Protein AF-A0A953EC67-F1 (afdb_monomer_lite)

Radius of gyration: 24.04 Å; chains: 1; bounding box: 37×54×76 Å

Sequence (141 aa):
AGLRLEGQARFAAWVALLGCVWLQSDLAYIGGSLLLILLAREGGRLPRMLVAPVPRFLGRISYSLYLVHMSVLAFAAHTTHGWLPPWVALSLGALASLPVAALFHALVEVPSHRLSRRIGRRGTRLAVFGAQLSSSMSQYR

pLDDT: mean 80.11, std 11.3, range [46.22, 93.69]

Foldseek 3Di:
DPPVVVVVVVVVLVVLLVVLVPPPDPVSVVVNVVSLVVVCPPPDPSVVVCPDPVVVLCVLLVVLLVVCLVVLLVVLCVVCPPPDDSVVSNVVSNVVSVVNSVVCSVPPVVVVVVVVVVVVVVVVVVVVVVVVVVVVVVVVD

Secondary structure (DSSP, 8-state):
-THHHHHHHHHHHHHHHHHHHH--SHHHHHHHHHHHHHHHHS-SHHHHHHTSHHHHHHHHHHHHHHHHHHHHHHHHHHHTTTTS-HHHHHHHHHHHHHHHHHHHIIIIIHHHHHHHHHHHHHHHHHHHHHHHHHHHHHTT-

Structure (mmCIF, N/CA/C/O backbone):
data_AF-A0A953EC67-F1
#
_entry.id   AF-A0A953EC67-F1
#
loop_
_atom_site.group_PDB
_atom_site.id
_atom_site.type_symbol
_atom_site.label_atom_id
_atom_site.label_alt_id
_atom_site.label_comp_id
_atom_site.label_asym_id
_atom_site.label_entity_id
_atom_site.label_seq_id
_atom_site.pdbx_PDB_ins_code
_atom_site.Cartn_x
_atom_site.Cartn_y
_atom_site.Cartn_z
_atom_site.occupancy
_atom_site.B_iso_or_equiv
_atom_site.auth_seq_id
_atom_site.auth_comp_id
_atom_site.auth_asym_id
_atom_site.auth_atom_id
_atom_site.pdbx_PDB_model_num
ATOM 1 N N . ALA A 1 1 ? -18.363 39.006 -3.067 1.00 50.12 1 ALA A N 1
ATOM 2 C CA . ALA A 1 1 ? -16.910 38.889 -2.807 1.00 50.12 1 ALA A CA 1
ATOM 3 C C . ALA A 1 1 ? -16.478 37.559 -2.151 1.00 50.12 1 ALA A C 1
ATOM 5 O O . ALA A 1 1 ? -15.289 37.281 -2.161 1.00 50.12 1 ALA A O 1
ATOM 6 N N . GLY A 1 2 ? -17.388 36.704 -1.647 1.00 46.22 2 GLY A N 1
ATOM 7 C CA . GLY A 1 2 ? -17.026 35.466 -0.921 1.00 46.22 2 GLY A CA 1
ATOM 8 C C . GLY A 1 2 ? -16.613 34.238 -1.755 1.00 46.22 2 GLY A C 1
ATOM 9 O O . GLY A 1 2 ? -15.961 33.352 -1.227 1.00 46.22 2 GLY A O 1
ATOM 10 N N . LEU A 1 3 ? -16.913 34.182 -3.061 1.00 52.66 3 LEU A N 1
ATOM 11 C CA . LEU A 1 3 ? -16.657 32.983 -3.888 1.00 52.66 3 LEU A CA 1
ATOM 12 C C . LEU A 1 3 ? -15.225 32.872 -4.453 1.00 52.66 3 LEU A C 1
ATOM 14 O O . LEU A 1 3 ? -14.835 31.813 -4.934 1.00 52.66 3 LEU A O 1
ATOM 18 N N . ARG A 1 4 ? -14.421 33.947 -4.413 1.00 49.50 4 ARG A N 1
ATOM 19 C CA . ARG A 1 4 ? -13.022 33.917 -4.898 1.00 49.50 4 ARG A CA 1
ATOM 20 C C . ARG A 1 4 ? -12.028 33.416 -3.845 1.00 49.50 4 ARG A C 1
ATOM 22 O O . ARG A 1 4 ? -10.960 32.938 -4.217 1.00 49.50 4 ARG A O 1
ATOM 29 N N . LEU A 1 5 ? -12.387 33.488 -2.561 1.00 52.59 5 LEU A N 1
ATOM 30 C CA . LEU A 1 5 ? -11.513 33.109 -1.446 1.00 52.59 5 LEU A CA 1
ATOM 31 C C . LEU A 1 5 ? -11.388 31.581 -1.306 1.00 52.59 5 LEU A C 1
ATOM 33 O O . LEU A 1 5 ? -10.288 31.076 -1.093 1.00 52.59 5 LEU A O 1
ATOM 37 N N . GLU A 1 6 ? -12.467 30.827 -1.547 1.00 59.50 6 GLU A N 1
ATOM 38 C CA . GLU A 1 6 ? -12.434 29.355 -1.498 1.00 59.50 6 GLU A CA 1
ATOM 39 C C . GLU A 1 6 ? -11.563 28.738 -2.604 1.00 59.50 6 GLU A C 1
ATOM 41 O O . GLU A 1 6 ? -10.889 27.731 -2.390 1.00 59.50 6 GLU A O 1
ATOM 46 N N . GLY A 1 7 ? -11.552 29.339 -3.799 1.00 60.84 7 GLY A N 1
ATOM 47 C CA . GLY A 1 7 ? -10.749 28.856 -4.925 1.00 60.84 7 GLY A CA 1
ATOM 48 C C . GLY A 1 7 ? -9.248 29.020 -4.688 1.00 60.84 7 GLY A C 1
ATOM 49 O O . GLY A 1 7 ? -8.476 28.098 -4.952 1.00 60.84 7 GLY A O 1
ATOM 50 N N . GLN A 1 8 ? -8.844 30.166 -4.134 1.00 62.41 8 GLN A N 1
ATOM 51 C CA . GLN A 1 8 ? -7.440 30.454 -3.843 1.00 62.41 8 GLN A CA 1
ATOM 52 C C . GLN A 1 8 ? -6.912 29.649 -2.656 1.00 62.41 8 GLN A C 1
ATOM 54 O O . GLN A 1 8 ? -5.807 29.121 -2.744 1.00 62.41 8 GLN A O 1
ATOM 59 N N . ALA A 1 9 ? -7.709 29.459 -1.600 1.00 62.72 9 ALA A N 1
ATOM 60 C CA . ALA A 1 9 ? -7.332 28.606 -0.471 1.00 62.72 9 ALA A CA 1
ATOM 61 C C . ALA A 1 9 ? -7.118 27.147 -0.904 1.00 62.72 9 ALA A C 1
ATOM 63 O O . ALA A 1 9 ? -6.150 26.499 -0.510 1.00 62.72 9 ALA A O 1
ATOM 64 N N . ARG A 1 10 ? -7.979 26.637 -1.791 1.00 64.00 10 ARG A N 1
ATOM 65 C CA . ARG A 1 10 ? -7.849 25.281 -2.337 1.00 64.00 10 ARG A CA 1
ATOM 66 C C . ARG A 1 10 ? -6.632 25.145 -3.240 1.00 64.00 10 ARG A C 1
ATOM 68 O O . ARG A 1 10 ? -5.936 24.141 -3.154 1.00 64.00 10 ARG A O 1
ATOM 75 N N . PHE A 1 11 ? -6.357 26.137 -4.082 1.00 68.38 11 PHE A N 1
ATOM 76 C CA . PHE A 1 11 ? -5.166 26.141 -4.931 1.00 68.38 11 PHE A CA 1
ATOM 77 C C . PHE A 1 11 ? -3.878 26.221 -4.102 1.00 68.38 11 PHE A C 1
ATOM 79 O O . PHE A 1 11 ? -2.962 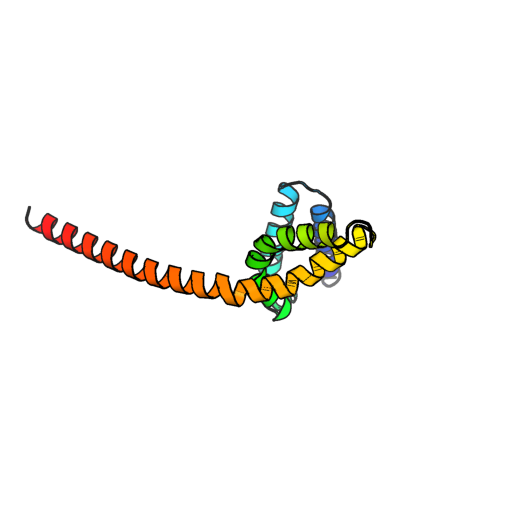25.438 -4.330 1.00 68.38 11 PHE A O 1
ATOM 86 N N . ALA A 1 12 ? -3.844 27.074 -3.076 1.00 70.69 12 ALA A N 1
ATOM 87 C CA . ALA A 1 12 ? -2.732 27.164 -2.134 1.00 70.69 12 ALA A CA 1
ATOM 88 C C . ALA A 1 12 ? -2.510 25.847 -1.376 1.00 70.69 12 ALA A C 1
ATOM 90 O O . ALA A 1 12 ? -1.369 25.429 -1.218 1.00 70.69 12 ALA A O 1
ATOM 91 N N . ALA A 1 13 ? -3.577 25.141 -0.988 1.00 71.81 13 ALA A N 1
ATOM 92 C CA . ALA A 1 13 ? -3.471 23.819 -0.374 1.00 71.81 13 ALA A CA 1
ATOM 93 C C . ALA A 1 13 ? -2.901 22.765 -1.339 1.00 71.81 13 ALA A C 1
ATOM 95 O O . ALA A 1 13 ? -2.079 21.952 -0.926 1.00 71.81 13 ALA A O 1
ATOM 96 N N . TRP A 1 14 ? -3.281 22.795 -2.622 1.00 73.31 14 TRP A N 1
ATOM 97 C CA . TRP A 1 14 ? -2.711 21.908 -3.646 1.00 73.31 14 TRP A CA 1
ATOM 98 C C . TRP A 1 14 ? -1.236 22.206 -3.925 1.00 73.31 14 TRP A C 1
ATOM 100 O O . TRP A 1 14 ? -0.443 21.275 -4.048 1.00 73.31 14 TRP A O 1
ATOM 110 N N . VAL A 1 15 ? -0.856 23.484 -3.980 1.00 71.69 15 VAL A N 1
ATOM 111 C CA . VAL A 1 15 ? 0.536 23.922 -4.171 1.00 71.69 15 VAL A CA 1
ATOM 112 C C . VAL A 1 15 ? 1.387 23.594 -2.943 1.00 71.69 15 VAL A C 1
ATOM 114 O O . VAL A 1 15 ? 2.503 23.107 -3.095 1.00 71.69 15 VAL A O 1
ATOM 117 N N . ALA A 1 16 ? 0.852 23.774 -1.734 1.00 67.75 16 ALA A N 1
ATOM 118 C CA . ALA A 1 16 ? 1.517 23.390 -0.493 1.00 67.75 16 ALA A CA 1
ATOM 119 C C . ALA A 1 16 ? 1.677 21.867 -0.377 1.00 67.75 16 ALA A C 1
ATOM 121 O O . ALA A 1 16 ? 2.737 21.402 0.031 1.00 67.75 16 ALA A O 1
ATOM 122 N N . LEU A 1 17 ? 0.669 21.086 -0.790 1.00 65.88 17 LEU A N 1
ATOM 123 C CA . LEU A 1 17 ? 0.757 19.625 -0.883 1.00 65.88 17 LEU A CA 1
ATOM 124 C C . LEU A 1 17 ? 1.842 19.195 -1.872 1.00 65.88 17 LEU A C 1
ATOM 126 O O . LEU A 1 17 ? 2.692 18.386 -1.517 1.00 65.88 17 LEU A O 1
ATOM 130 N N . LEU A 1 18 ? 1.852 19.759 -3.082 1.00 67.50 18 LEU A N 1
ATOM 131 C CA . LEU A 1 18 ? 2.870 19.456 -4.092 1.00 67.50 18 LEU A CA 1
ATOM 132 C C . LEU A 1 18 ? 4.275 19.862 -3.626 1.00 67.50 18 LEU A C 1
ATOM 134 O O . LEU A 1 18 ? 5.210 19.088 -3.800 1.00 67.50 18 LEU A O 1
ATOM 138 N N . GLY A 1 19 ? 4.419 21.023 -2.984 1.00 64.06 19 GLY A N 1
ATOM 139 C CA . GLY A 1 19 ? 5.688 21.491 -2.426 1.00 64.06 19 GLY A CA 1
ATOM 140 C C . GLY A 1 19 ? 6.191 20.629 -1.266 1.00 64.06 19 GLY A C 1
ATOM 141 O O . GLY A 1 19 ? 7.376 20.312 -1.215 1.00 64.06 19 GLY A O 1
ATOM 142 N N . CYS A 1 20 ? 5.298 20.176 -0.379 1.00 60.31 20 CYS A N 1
ATOM 143 C CA . CYS A 1 20 ? 5.662 19.251 0.696 1.00 60.31 20 CYS A CA 1
ATOM 144 C C . CYS A 1 20 ? 6.084 17.880 0.152 1.00 60.31 20 CYS A C 1
ATOM 146 O O . CYS A 1 20 ? 7.033 17.300 0.652 1.00 60.31 20 CYS A O 1
ATOM 148 N N . VAL A 1 21 ? 5.444 17.372 -0.904 1.00 58.97 21 VAL A N 1
ATOM 149 C CA . VAL A 1 21 ? 5.815 16.082 -1.518 1.00 58.97 21 VAL A CA 1
ATOM 150 C C . VAL A 1 21 ? 7.219 16.114 -2.152 1.00 58.97 21 VAL A C 1
ATOM 152 O O . VAL A 1 21 ? 7.866 15.074 -2.245 1.00 58.97 21 VAL A O 1
ATOM 155 N N . TRP A 1 22 ? 7.717 17.290 -2.551 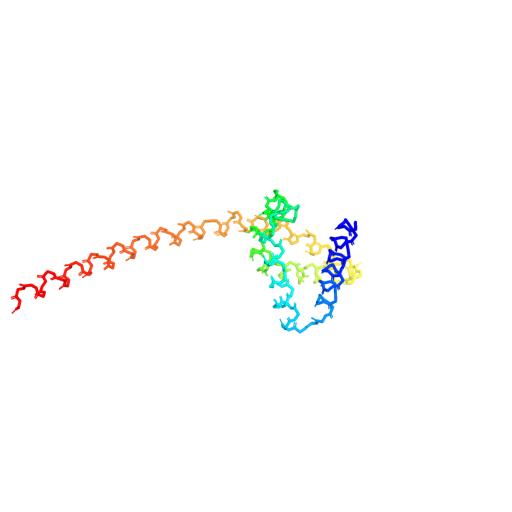1.00 58.38 22 TRP A N 1
ATOM 156 C CA . TRP A 1 22 ? 9.058 17.458 -3.131 1.00 58.38 22 TRP A CA 1
ATOM 157 C C . TRP A 1 22 ? 10.187 17.580 -2.098 1.00 58.38 22 TRP A C 1
ATOM 159 O O . TRP A 1 22 ? 11.346 17.327 -2.428 1.00 58.38 22 TRP A O 1
ATOM 169 N N . LEU A 1 23 ? 9.874 17.932 -0.849 1.00 56.59 23 LEU A N 1
ATOM 170 C CA . LEU A 1 23 ? 10.845 17.942 0.240 1.00 56.59 23 LEU A CA 1
ATOM 171 C C . LEU A 1 23 ? 10.868 16.537 0.859 1.00 56.59 23 LEU A C 1
ATOM 173 O O . LEU A 1 23 ? 9.955 16.171 1.588 1.00 56.59 23 LEU A O 1
ATOM 177 N N . GLN A 1 24 ? 11.917 15.746 0.611 1.00 61.47 24 GLN A N 1
ATOM 178 C CA . GLN A 1 24 ? 12.144 14.443 1.273 1.00 61.47 24 GLN A CA 1
ATOM 179 C C . GLN A 1 24 ? 12.385 14.557 2.802 1.00 61.47 24 GLN A C 1
ATOM 181 O O . GLN A 1 24 ? 13.027 13.699 3.399 1.00 61.47 24 GLN A O 1
ATOM 186 N N . SER A 1 25 ? 11.913 15.620 3.455 1.00 65.81 25 SER A N 1
ATOM 187 C CA . SER A 1 25 ? 12.034 15.815 4.894 1.00 65.81 25 SER A CA 1
ATOM 188 C C . SER A 1 25 ? 10.840 15.198 5.622 1.00 65.81 25 SER A C 1
ATOM 190 O O . SER A 1 25 ? 9.690 15.350 5.209 1.00 65.81 25 SER A O 1
ATOM 192 N N . ASP A 1 26 ? 11.094 14.550 6.759 1.00 76.62 26 ASP A N 1
ATOM 193 C CA . ASP A 1 26 ? 10.047 13.996 7.633 1.00 76.62 26 ASP A CA 1
ATOM 194 C C . ASP A 1 26 ? 8.972 15.041 7.989 1.00 76.62 26 ASP A C 1
ATOM 196 O O . ASP A 1 26 ? 7.779 14.746 8.068 1.00 76.62 26 ASP A O 1
ATOM 200 N N . LEU A 1 27 ? 9.393 16.304 8.109 1.00 78.44 27 LEU A N 1
ATOM 201 C CA . LEU A 1 27 ? 8.534 17.470 8.324 1.00 78.44 27 LEU A CA 1
ATOM 202 C C . LEU A 1 27 ? 7.488 17.669 7.224 1.00 78.44 27 LEU A C 1
ATOM 204 O O . LEU A 1 27 ? 6.364 18.071 7.522 1.00 78.44 27 LEU A O 1
ATOM 208 N N . ALA A 1 28 ? 7.826 17.387 5.968 1.00 78.81 28 ALA A N 1
ATOM 209 C CA . ALA A 1 28 ? 6.915 17.559 4.847 1.00 78.81 28 ALA A CA 1
ATOM 210 C C . ALA A 1 28 ? 5.800 16.505 4.867 1.00 78.81 28 ALA A C 1
ATOM 212 O O . ALA A 1 28 ? 4.632 16.832 4.647 1.00 78.81 28 ALA A O 1
ATOM 213 N N . TYR A 1 29 ? 6.132 15.260 5.224 1.00 81.12 29 TYR A N 1
ATOM 214 C CA . TYR A 1 29 ? 5.139 14.205 5.431 1.00 81.12 29 TYR A CA 1
ATOM 215 C C . TYR A 1 29 ? 4.216 14.524 6.605 1.00 81.12 29 TYR A C 1
ATOM 217 O O . TYR A 1 29 ? 2.999 14.362 6.488 1.00 81.12 29 TYR A O 1
ATOM 225 N N . ILE A 1 30 ? 4.766 15.024 7.715 1.00 85.62 30 ILE A N 1
ATOM 226 C CA . ILE A 1 30 ? 3.981 15.442 8.883 1.00 85.62 30 ILE A CA 1
ATOM 227 C C . ILE A 1 30 ? 3.051 16.602 8.510 1.00 85.62 30 ILE A C 1
ATOM 229 O O . ILE A 1 30 ? 1.847 16.529 8.760 1.00 85.62 30 ILE A O 1
ATOM 233 N N . GLY A 1 31 ? 3.582 17.644 7.864 1.00 86.62 31 GLY A N 1
ATOM 234 C CA . GLY A 1 31 ? 2.824 18.824 7.450 1.00 86.62 31 GLY A CA 1
ATOM 235 C C . GLY A 1 31 ? 1.724 18.491 6.444 1.00 86.62 31 GLY A C 1
ATOM 236 O O . GLY A 1 31 ? 0.573 18.884 6.632 1.00 86.62 31 GLY A O 1
ATOM 237 N N . GLY A 1 32 ? 2.044 17.693 5.423 1.00 85.19 32 GLY A N 1
ATOM 238 C CA . GLY A 1 32 ? 1.078 17.212 4.439 1.00 85.19 32 GLY A CA 1
ATOM 239 C C . GLY A 1 32 ? -0.023 16.358 5.070 1.00 85.19 32 GLY A C 1
ATOM 240 O O . GLY A 1 32 ? -1.200 16.559 4.771 1.00 85.19 32 GLY A O 1
ATOM 241 N N . SER A 1 33 ? 0.331 15.460 5.995 1.00 85.75 33 SER A N 1
ATOM 242 C CA . SER A 1 33 ? -0.640 14.620 6.711 1.00 85.75 33 SER A CA 1
ATOM 243 C C . SER A 1 33 ? -1.567 15.453 7.593 1.00 85.75 33 SER A C 1
ATOM 245 O O . SER A 1 33 ? -2.782 15.259 7.562 1.00 85.75 33 SER A O 1
ATOM 247 N N . LEU A 1 34 ? -1.019 16.412 8.345 1.00 88.88 34 LEU A N 1
ATOM 248 C CA . LEU A 1 34 ? -1.798 17.308 9.195 1.00 88.88 34 LEU A CA 1
ATOM 249 C C . LEU A 1 34 ? -2.766 18.151 8.363 1.00 88.88 34 LEU A C 1
ATOM 251 O O . LEU A 1 34 ? -3.955 18.204 8.675 1.00 88.88 34 LEU A O 1
ATOM 255 N N . LEU A 1 35 ? -2.283 18.751 7.273 1.00 86.62 35 LEU A N 1
ATOM 256 C CA . LEU A 1 35 ? -3.112 19.524 6.352 1.00 86.62 35 LEU A CA 1
ATOM 257 C C . LEU A 1 35 ? -4.250 18.672 5.779 1.00 86.62 35 LEU A C 1
ATOM 259 O O . LEU A 1 35 ? -5.398 19.113 5.740 1.00 86.62 35 LEU A O 1
ATOM 263 N N . LEU A 1 36 ? -3.954 17.435 5.380 1.00 85.31 36 LEU A N 1
ATOM 264 C CA . LEU A 1 36 ? -4.939 16.508 4.831 1.00 85.31 36 LEU A CA 1
ATOM 265 C C . LEU A 1 36 ? -6.001 16.111 5.870 1.00 85.31 36 LEU A C 1
ATOM 267 O O . LEU A 1 36 ? -7.181 16.041 5.529 1.00 85.31 36 LEU A O 1
ATOM 271 N N . ILE A 1 37 ? -5.618 15.928 7.139 1.00 85.81 37 ILE A N 1
ATOM 272 C CA . ILE A 1 37 ? -6.551 15.685 8.253 1.00 85.81 37 ILE A CA 1
ATOM 273 C C . ILE A 1 37 ? -7.447 16.904 8.497 1.00 85.81 37 ILE A C 1
ATOM 275 O O . ILE A 1 37 ? -8.660 16.743 8.640 1.00 85.81 37 ILE A O 1
ATOM 279 N N . LEU A 1 38 ? -6.879 18.113 8.529 1.00 85.44 38 LEU A N 1
ATOM 280 C CA . LEU A 1 38 ? -7.642 19.349 8.723 1.00 85.44 38 LEU A CA 1
ATOM 281 C C . LEU A 1 38 ? -8.656 19.548 7.590 1.00 85.44 38 LEU A C 1
ATOM 283 O O . LEU A 1 38 ? -9.846 19.710 7.853 1.00 85.44 38 LEU A O 1
ATOM 287 N N . LEU A 1 39 ? -8.225 19.396 6.335 1.00 83.19 39 LEU A N 1
ATOM 288 C CA . LEU A 1 39 ? -9.103 19.461 5.161 1.00 83.19 39 LEU A CA 1
ATOM 289 C C . LEU A 1 39 ? -10.172 18.360 5.151 1.00 83.19 39 LEU A C 1
ATOM 291 O O . LEU A 1 39 ? -11.278 18.568 4.648 1.00 83.19 39 LEU A O 1
ATOM 295 N N . ALA A 1 40 ? -9.874 17.183 5.706 1.00 84.12 40 ALA A N 1
ATOM 296 C CA . ALA A 1 40 ? -10.847 16.105 5.834 1.00 84.12 40 ALA A CA 1
ATOM 297 C C . ALA A 1 40 ? -11.935 16.397 6.889 1.00 84.12 40 ALA A C 1
ATOM 299 O O . ALA A 1 40 ? -12.994 15.767 6.863 1.00 84.12 40 ALA A O 1
ATOM 300 N N . ARG A 1 41 ? -11.719 17.346 7.809 1.00 82.12 41 ARG A N 1
ATOM 301 C CA . ARG A 1 41 ? -12.717 17.726 8.820 1.00 82.12 41 ARG A CA 1
ATOM 302 C C . ARG A 1 41 ? -13.732 18.748 8.332 1.00 82.12 41 ARG A C 1
ATOM 304 O O . ARG A 1 41 ? -14.856 18.732 8.821 1.00 82.12 41 ARG A O 1
ATOM 311 N N . GLU A 1 42 ? -1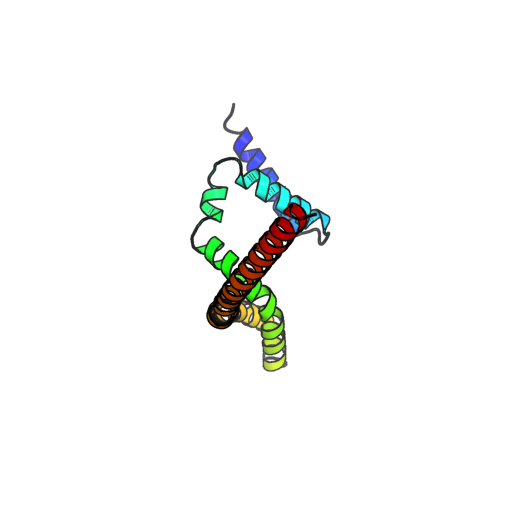3.388 19.575 7.350 1.00 77.44 42 GLU A N 1
ATOM 312 C CA . GLU A 1 42 ? -14.223 20.711 6.929 1.00 77.44 42 GLU A CA 1
ATOM 313 C C . GLU A 1 42 ? -15.486 20.344 6.123 1.00 77.44 42 GLU A C 1
ATOM 315 O O . GLU A 1 42 ? -16.106 21.212 5.527 1.00 77.44 42 GLU A O 1
ATOM 320 N N . GLY A 1 43 ? -15.916 19.075 6.108 1.00 67.25 43 GLY A N 1
ATOM 321 C CA . GLY A 1 43 ? -17.202 18.676 5.526 1.00 67.25 43 GLY A CA 1
ATOM 322 C C . GLY A 1 43 ? -17.365 19.096 4.058 1.00 67.25 43 GLY A C 1
ATOM 323 O O . GLY A 1 43 ? -18.102 20.017 3.737 1.00 67.25 43 GLY A O 1
ATOM 324 N N . GLY A 1 44 ? -16.712 18.394 3.125 1.00 79.25 44 GLY A N 1
ATOM 325 C CA . GLY A 1 44 ? -16.708 18.794 1.711 1.00 79.25 44 GLY A CA 1
ATOM 326 C C . GLY A 1 44 ? -16.584 17.644 0.712 1.00 79.25 44 GLY A C 1
ATOM 327 O O . GLY A 1 44 ? -16.890 16.486 1.002 1.00 79.25 44 GLY A O 1
ATOM 328 N N . ARG A 1 45 ? -16.120 17.961 -0.505 1.00 77.88 45 ARG A N 1
ATOM 329 C CA . ARG A 1 45 ? -15.878 16.967 -1.572 1.00 77.88 45 ARG A CA 1
ATOM 330 C C . ARG A 1 45 ? -14.707 16.034 -1.243 1.00 77.88 45 ARG A C 1
ATOM 332 O O . ARG A 1 45 ? -14.777 14.857 -1.573 1.00 77.88 45 ARG A O 1
ATOM 339 N N . LEU A 1 46 ? -13.680 16.545 -0.559 1.00 80.19 46 LEU A N 1
ATOM 340 C CA . LEU A 1 46 ? -12.480 15.798 -0.159 1.00 80.19 46 LEU A CA 1
ATOM 341 C C . LEU A 1 46 ? -12.813 14.570 0.710 1.00 80.19 46 LEU A C 1
ATOM 343 O O . LEU A 1 46 ? -12.523 13.463 0.265 1.00 80.19 46 LEU A O 1
ATOM 347 N N . PRO A 1 47 ? -13.509 14.694 1.856 1.00 81.31 47 PRO A N 1
ATOM 348 C CA . PRO A 1 47 ? -13.909 13.537 2.664 1.00 81.31 47 PRO A CA 1
ATOM 349 C C . PRO A 1 47 ? -14.701 12.487 1.877 1.00 81.31 47 PRO A C 1
ATOM 351 O O . PRO A 1 47 ? -14.453 11.292 2.009 1.00 81.31 47 PRO A O 1
ATOM 354 N N . ARG A 1 48 ? -15.622 12.918 1.000 1.00 81.06 48 ARG A N 1
ATOM 355 C CA . ARG A 1 48 ? -16.397 11.993 0.152 1.00 81.06 48 ARG A CA 1
ATOM 356 C C . ARG A 1 48 ? -15.512 11.240 -0.837 1.00 81.06 48 ARG A C 1
ATOM 358 O O . ARG A 1 48 ? -15.738 10.057 -1.066 1.00 81.06 48 ARG A O 1
ATOM 365 N N . MET A 1 49 ? -14.506 11.907 -1.403 1.00 84.56 49 MET A N 1
ATOM 366 C CA . MET A 1 49 ? -13.521 11.269 -2.275 1.00 84.56 49 MET A CA 1
ATOM 367 C C . MET A 1 49 ? -12.626 10.303 -1.494 1.00 84.56 49 MET A C 1
ATOM 369 O O . MET A 1 49 ? -12.397 9.199 -1.970 1.00 84.56 49 MET A O 1
ATOM 373 N N . LEU A 1 50 ? -12.180 10.655 -0.284 1.00 81.25 50 LEU A N 1
ATOM 374 C CA . LEU A 1 50 ? -11.355 9.771 0.552 1.00 81.25 50 LEU A CA 1
ATOM 375 C C . LEU A 1 50 ? -12.098 8.493 0.977 1.00 81.25 50 LEU A C 1
ATOM 377 O O . LEU A 1 50 ? -11.481 7.441 1.123 1.00 81.25 50 LEU A O 1
ATOM 381 N N . VAL A 1 51 ? -13.419 8.564 1.154 1.00 85.94 51 VAL A N 1
ATOM 382 C CA . VAL A 1 51 ? -14.257 7.414 1.540 1.00 85.94 51 VAL A CA 1
ATOM 383 C C . VAL A 1 51 ? -14.786 6.637 0.317 1.00 85.94 51 VAL A C 1
ATOM 385 O O . VAL A 1 51 ? -15.424 5.592 0.467 1.00 85.94 51 VAL A O 1
ATOM 388 N N . ALA A 1 52 ? -14.489 7.094 -0.904 1.00 88.38 52 ALA A N 1
ATOM 389 C CA . ALA A 1 52 ? -14.861 6.412 -2.141 1.00 88.38 52 ALA A CA 1
ATOM 390 C C . ALA A 1 52 ? -14.257 4.988 -2.216 1.00 88.38 52 ALA A C 1
ATOM 392 O O . ALA A 1 52 ? -13.246 4.693 -1.566 1.00 88.38 52 ALA A O 1
ATOM 393 N N . PRO A 1 53 ? -14.844 4.071 -3.011 1.00 85.88 53 PRO A N 1
ATOM 394 C CA . PRO A 1 53 ? -14.448 2.661 -3.012 1.00 85.88 53 PRO A CA 1
ATOM 395 C C . PRO A 1 53 ? -12.984 2.433 -3.408 1.00 85.88 53 PRO A C 1
ATOM 397 O O . PRO A 1 53 ? -12.345 1.550 -2.840 1.00 85.88 53 PRO A O 1
ATOM 400 N N . VAL A 1 54 ? -12.442 3.238 -4.330 1.00 87.56 54 VAL A N 1
ATOM 401 C CA . VAL A 1 54 ? -11.060 3.090 -4.81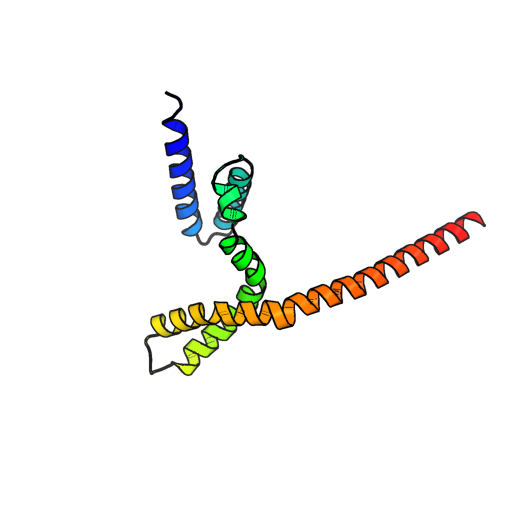3 1.00 87.56 54 VAL A CA 1
ATOM 402 C C . VAL A 1 54 ? -10.037 3.495 -3.741 1.00 87.56 54 VAL A C 1
ATOM 404 O O . VAL A 1 54 ? -9.256 2.626 -3.350 1.00 87.56 54 VAL A O 1
ATOM 407 N N . PRO A 1 55 ? -10.050 4.720 -3.171 1.00 84.88 55 PRO A N 1
ATOM 408 C CA . PRO A 1 55 ? -9.120 5.081 -2.096 1.00 84.88 55 PRO A CA 1
ATOM 409 C C . PRO A 1 55 ? -9.267 4.190 -0.863 1.00 84.88 55 PRO A C 1
ATOM 411 O O . PRO A 1 55 ? -8.273 3.816 -0.247 1.00 84.88 55 PRO A O 1
ATOM 414 N N . ARG A 1 56 ? -10.492 3.758 -0.542 1.00 87.12 56 ARG A N 1
ATOM 415 C CA . ARG A 1 56 ? -10.735 2.812 0.551 1.00 87.12 56 ARG A CA 1
ATOM 416 C C . ARG A 1 56 ? -10.180 1.416 0.262 1.00 87.12 56 ARG A C 1
ATOM 418 O O . ARG A 1 56 ? -9.774 0.721 1.187 1.00 87.12 56 ARG A O 1
ATOM 425 N N . PHE A 1 57 ? -10.191 0.957 -0.988 1.00 85.88 57 PHE A N 1
ATOM 426 C CA . PHE A 1 57 ? -9.546 -0.300 -1.368 1.00 85.88 57 PHE A CA 1
ATOM 427 C C . PHE A 1 57 ? -8.024 -0.182 -1.288 1.00 85.88 57 PHE A C 1
ATOM 429 O O . PHE A 1 57 ? -7.408 -1.008 -0.621 1.00 85.88 57 PHE A O 1
ATOM 436 N N . LEU A 1 58 ? -7.443 0.878 -1.856 1.00 86.19 58 LEU A N 1
ATOM 437 C CA . LEU A 1 58 ? -6.005 1.151 -1.773 1.00 86.19 58 LEU A CA 1
ATOM 438 C C . LEU A 1 58 ? -5.532 1.260 -0.319 1.00 86.19 58 LEU A C 1
ATOM 440 O O . LEU A 1 58 ? -4.534 0.653 0.043 1.00 86.19 58 LEU A O 1
ATOM 444 N N . GLY A 1 59 ? -6.287 1.954 0.534 1.00 85.56 59 GLY A N 1
ATOM 445 C CA . GLY A 1 59 ? -5.990 2.060 1.961 1.00 85.56 59 GLY A CA 1
ATOM 446 C C . GLY A 1 59 ? -6.091 0.735 2.722 1.00 85.56 59 GLY A C 1
ATOM 447 O O . GLY A 1 59 ? -5.434 0.590 3.743 1.00 85.56 59 GLY A O 1
ATOM 448 N N . ARG A 1 60 ? -6.874 -0.241 2.237 1.00 87.62 60 ARG A N 1
ATOM 449 C CA . ARG A 1 60 ? -6.924 -1.593 2.823 1.00 87.62 60 ARG A CA 1
ATOM 450 C C . ARG A 1 60 ? -5.720 -2.437 2.431 1.00 87.62 60 ARG A C 1
ATOM 452 O O . ARG A 1 60 ? -5.190 -3.142 3.271 1.00 87.62 60 ARG A O 1
ATOM 459 N N . ILE A 1 61 ? -5.296 -2.371 1.170 1.00 91.75 61 ILE A N 1
ATOM 460 C CA . ILE A 1 61 ? -4.154 -3.159 0.685 1.00 91.75 61 ILE A CA 1
ATOM 461 C C . ILE A 1 61 ? -2.807 -2.464 0.918 1.00 91.75 61 ILE A C 1
ATOM 463 O O . ILE A 1 61 ? -1.781 -3.040 0.582 1.00 91.75 61 ILE A O 1
ATOM 467 N N . SER A 1 62 ? -2.786 -1.242 1.458 1.00 90.06 62 SER A N 1
ATOM 468 C CA . SER A 1 62 ? -1.576 -0.418 1.592 1.00 90.06 62 SER A CA 1
ATOM 469 C C . SER A 1 62 ? -0.503 -1.081 2.452 1.00 90.06 62 SER A C 1
ATOM 471 O O . SER A 1 62 ? 0.669 -1.044 2.088 1.00 90.06 62 SER A O 1
ATOM 473 N N . TYR A 1 63 ? -0.897 -1.732 3.549 1.00 88.81 63 TYR A N 1
ATOM 474 C CA . TYR A 1 63 ? 0.030 -2.448 4.421 1.00 88.81 63 TYR A CA 1
ATOM 475 C C . TYR A 1 63 ? 0.646 -3.656 3.709 1.00 88.81 63 TYR A C 1
ATOM 477 O O . TYR A 1 63 ? 1.867 -3.785 3.634 1.00 88.81 63 TYR A O 1
ATOM 485 N N . SER A 1 64 ? -0.198 -4.492 3.101 1.00 92.31 64 SER A N 1
ATOM 486 C CA . SER A 1 64 ? 0.249 -5.590 2.242 1.00 92.31 64 SER A CA 1
ATOM 487 C C . SER A 1 64 ? 1.179 -5.109 1.124 1.00 92.31 64 SER A C 1
ATOM 489 O O . SER A 1 64 ? 2.236 -5.695 0.909 1.00 92.31 64 SER A O 1
ATOM 491 N N . LEU A 1 65 ? 0.824 -4.016 0.442 1.00 91.44 65 LEU A N 1
ATOM 492 C CA . LEU A 1 65 ? 1.610 -3.422 -0.638 1.00 91.44 65 LEU A CA 1
ATOM 493 C C . LEU A 1 65 ? 2.980 -2.964 -0.140 1.00 91.44 65 LEU A C 1
ATOM 495 O O . LEU A 1 65 ? 3.988 -3.290 -0.761 1.00 91.44 65 LEU A O 1
ATOM 499 N N . TYR A 1 66 ? 3.035 -2.287 1.008 1.00 90.19 66 TYR A N 1
ATOM 500 C CA . TYR A 1 66 ? 4.286 -1.889 1.646 1.00 90.19 66 TYR A CA 1
ATOM 501 C C . TYR A 1 66 ? 5.199 -3.091 1.931 1.00 90.19 66 TYR A C 1
ATOM 503 O O . TYR A 1 66 ? 6.398 -3.011 1.685 1.00 90.19 66 TYR A O 1
ATOM 511 N N . LEU A 1 67 ? 4.653 -4.231 2.355 1.00 90.06 67 LEU A N 1
ATOM 512 C CA . LEU A 1 67 ? 5.459 -5.430 2.591 1.00 90.06 67 LEU A CA 1
ATOM 513 C C . LEU A 1 67 ? 5.971 -6.073 1.297 1.00 90.06 67 LEU A C 1
ATOM 515 O O . LEU A 1 67 ? 7.131 -6.469 1.231 1.00 90.06 67 LEU A O 1
ATOM 519 N N . VAL A 1 68 ? 5.123 -6.191 0.269 1.00 93.25 68 VAL A N 1
ATOM 520 C CA . VAL A 1 68 ? 5.460 -6.992 -0.920 1.00 93.25 68 VAL A CA 1
ATOM 521 C C . VAL A 1 68 ? 6.148 -6.208 -2.035 1.00 93.25 68 VAL A C 1
ATOM 523 O O . VAL A 1 68 ? 6.862 -6.812 -2.833 1.00 93.25 68 VAL A O 1
ATOM 526 N N . HIS A 1 69 ? 5.953 -4.888 -2.130 1.00 91.44 69 HIS A N 1
ATOM 527 C CA . HIS A 1 69 ? 6.393 -4.126 -3.303 1.00 91.44 69 HIS A CA 1
ATOM 528 C C . HIS A 1 69 ? 7.907 -4.201 -3.515 1.00 91.44 69 HIS A C 1
ATOM 530 O O . HIS A 1 69 ? 8.324 -4.436 -4.643 1.00 91.44 69 HIS A O 1
ATOM 536 N N . MET A 1 70 ? 8.725 -4.089 -2.460 1.00 90.19 70 MET A N 1
ATOM 537 C CA . MET A 1 70 ? 10.187 -4.199 -2.576 1.00 90.19 70 MET A CA 1
ATOM 538 C C . MET A 1 70 ? 10.619 -5.586 -3.054 1.00 90.19 70 MET A C 1
ATOM 540 O O . MET A 1 70 ? 11.491 -5.689 -3.913 1.00 90.19 70 MET A O 1
ATOM 544 N N . SER A 1 71 ? 9.980 -6.651 -2.562 1.00 93.06 71 SER A N 1
ATOM 545 C CA . SER A 1 71 ? 10.258 -8.020 -3.009 1.00 93.06 71 SER A CA 1
ATOM 546 C C . SER A 1 71 ? 9.898 -8.219 -4.483 1.00 93.06 71 SER A C 1
ATOM 548 O O . SER A 1 71 ? 10.687 -8.783 -5.238 1.00 93.06 71 SER A O 1
ATOM 550 N N . VAL A 1 72 ? 8.735 -7.717 -4.914 1.00 92.44 72 VAL A N 1
ATOM 551 C CA . VAL A 1 72 ? 8.282 -7.801 -6.313 1.00 92.44 72 VAL A CA 1
ATOM 552 C C . VAL A 1 72 ? 9.162 -6.953 -7.233 1.00 92.44 72 VAL A C 1
ATOM 554 O O . VAL A 1 72 ? 9.529 -7.408 -8.312 1.00 92.44 72 VAL A O 1
ATOM 557 N N . LEU A 1 73 ? 9.543 -5.746 -6.809 1.00 90.94 73 LEU A N 1
ATOM 558 C CA . LEU A 1 73 ? 10.440 -4.861 -7.554 1.00 90.94 73 LEU A CA 1
ATOM 559 C C . LEU A 1 73 ? 11.826 -5.485 -7.722 1.00 90.94 73 LEU A C 1
ATOM 561 O O . LEU A 1 73 ? 12.345 -5.501 -8.834 1.00 90.94 73 LEU A O 1
ATOM 565 N N . ALA A 1 74 ? 12.399 -6.044 -6.653 1.00 89.19 74 ALA A N 1
ATOM 566 C CA . ALA A 1 74 ? 13.681 -6.740 -6.715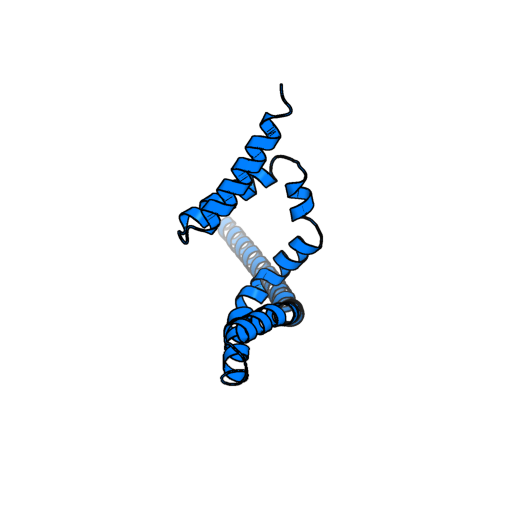 1.00 89.19 74 ALA A CA 1
ATOM 567 C C . ALA A 1 74 ? 13.616 -7.952 -7.655 1.00 89.19 74 ALA A C 1
ATOM 569 O O . ALA A 1 74 ? 14.494 -8.131 -8.499 1.00 89.19 74 ALA A O 1
ATOM 570 N N . PHE A 1 75 ? 12.542 -8.742 -7.568 1.00 91.38 75 PHE A N 1
ATOM 571 C CA . PHE A 1 75 ? 12.313 -9.874 -8.462 1.00 91.38 75 PHE A CA 1
ATOM 572 C C . PHE A 1 75 ? 12.192 -9.439 -9.929 1.00 91.38 75 PHE A C 1
ATOM 574 O O . PHE A 1 75 ? 12.835 -10.025 -10.801 1.00 91.38 75 PHE A O 1
ATOM 581 N N . ALA A 1 76 ? 11.415 -8.388 -10.206 1.00 88.25 76 ALA A N 1
ATOM 582 C CA . ALA A 1 76 ? 11.242 -7.851 -11.551 1.00 88.25 76 ALA A CA 1
ATOM 583 C C . ALA A 1 76 ? 12.570 -7.329 -12.113 1.00 88.25 76 ALA A C 1
ATOM 585 O O . ALA A 1 76 ? 12.949 -7.699 -13.224 1.00 88.25 76 ALA A O 1
ATOM 586 N N . ALA A 1 77 ? 13.307 -6.539 -11.329 1.00 87.31 77 ALA A N 1
ATOM 587 C CA . ALA A 1 77 ? 14.596 -5.980 -11.717 1.00 87.31 77 ALA A CA 1
ATOM 588 C C . ALA A 1 77 ? 15.643 -7.063 -12.005 1.00 87.31 77 ALA A C 1
ATOM 590 O O . ALA A 1 77 ? 16.405 -6.920 -12.955 1.00 87.31 77 ALA A O 1
ATOM 591 N N . HIS A 1 78 ? 15.663 -8.150 -11.227 1.00 89.12 78 HIS A N 1
ATOM 592 C CA . HIS A 1 78 ? 16.604 -9.251 -11.427 1.00 89.12 78 HIS A CA 1
ATOM 593 C C . HIS A 1 78 ? 16.238 -10.116 -12.640 1.00 89.12 78 HIS A C 1
ATOM 595 O O . HIS A 1 78 ? 17.093 -10.420 -13.464 1.00 89.12 78 HIS A O 1
ATOM 601 N N . THR A 1 79 ? 14.958 -10.462 -12.794 1.00 90.56 79 THR A N 1
ATOM 602 C CA . THR A 1 79 ? 14.483 -11.353 -13.870 1.00 90.56 79 THR A CA 1
ATOM 603 C C . THR A 1 79 ? 14.579 -10.705 -15.249 1.00 90.56 79 THR A C 1
ATOM 605 O O . THR A 1 79 ? 14.825 -11.380 -16.243 1.00 90.56 79 THR A O 1
ATOM 608 N N . THR A 1 80 ? 14.385 -9.389 -15.323 1.00 87.56 80 THR A N 1
ATOM 609 C CA . THR A 1 80 ? 14.441 -8.635 -16.587 1.00 87.56 80 THR A CA 1
ATOM 610 C C . THR A 1 80 ? 15.800 -7.979 -16.836 1.00 87.56 80 THR A C 1
ATOM 612 O O . THR A 1 80 ? 15.972 -7.262 -17.827 1.00 87.56 80 THR A O 1
ATOM 615 N N . HIS A 1 81 ? 16.778 -8.237 -15.960 1.00 83.88 81 HIS A N 1
ATOM 616 C CA . HIS A 1 81 ? 18.114 -7.669 -16.051 1.00 83.88 81 HIS A CA 1
ATOM 617 C C . HIS A 1 81 ? 18.788 -8.063 -17.372 1.00 83.88 81 HIS A C 1
ATOM 619 O O . HIS A 1 81 ? 18.929 -9.243 -17.677 1.00 83.88 81 HIS A O 1
ATOM 625 N N . GLY A 1 82 ? 19.187 -7.069 -18.168 1.00 81.25 82 GLY A N 1
ATOM 626 C CA . GLY A 1 82 ? 19.817 -7.268 -19.480 1.00 81.25 82 GLY A CA 1
ATOM 627 C C . GLY A 1 82 ? 18.847 -7.407 -20.661 1.00 81.25 82 GLY A C 1
ATOM 628 O O . GLY A 1 82 ? 19.293 -7.325 -21.801 1.00 81.25 82 GLY A O 1
ATOM 629 N N . TRP A 1 83 ? 17.539 -7.548 -20.414 1.00 86.31 83 TRP A N 1
ATOM 630 C CA . TRP A 1 83 ? 16.512 -7.671 -21.462 1.00 86.31 83 TRP A CA 1
ATOM 631 C C . TRP A 1 83 ? 15.680 -6.396 -21.612 1.00 86.31 83 TRP A C 1
ATOM 633 O O . TRP A 1 83 ? 15.324 -6.018 -22.726 1.00 86.31 83 TRP A O 1
ATOM 643 N N . LEU A 1 84 ? 15.367 -5.727 -20.497 1.00 87.56 84 LEU A N 1
ATOM 644 C CA . LEU A 1 84 ? 14.586 -4.491 -20.483 1.00 87.56 84 LEU A CA 1
ATOM 645 C C . LEU A 1 84 ? 15.348 -3.336 -19.817 1.00 87.56 84 LEU A C 1
ATOM 647 O O . LEU A 1 84 ? 16.163 -3.562 -18.918 1.00 87.56 84 LEU A O 1
ATOM 651 N N . PRO A 1 85 ? 15.050 -2.079 -20.200 1.00 87.19 85 PRO A N 1
ATOM 652 C CA . PRO A 1 85 ? 15.525 -0.914 -19.470 1.00 87.19 85 PRO A CA 1
ATOM 653 C C . PRO A 1 85 ? 15.055 -0.949 -18.004 1.00 87.19 85 PRO A C 1
ATOM 655 O O . PRO A 1 85 ? 13.893 -1.293 -17.752 1.00 87.19 85 PRO A O 1
ATOM 658 N N . PRO A 1 86 ? 15.885 -0.508 -17.039 1.00 80.31 86 PRO A N 1
ATOM 659 C CA . PRO A 1 86 ? 15.545 -0.541 -15.614 1.00 80.31 86 PRO A CA 1
ATOM 660 C C . PRO A 1 86 ? 14.216 0.143 -15.278 1.00 80.31 86 PRO A C 1
ATOM 662 O O . PRO A 1 86 ? 13.438 -0.369 -14.481 1.00 80.31 86 PRO A O 1
ATOM 665 N N . TRP A 1 87 ? 13.904 1.265 -15.928 1.00 83.12 87 TRP A N 1
ATOM 666 C CA . TRP A 1 87 ? 12.653 1.994 -15.701 1.00 83.12 87 TRP A CA 1
ATOM 667 C C . TRP A 1 87 ? 11.417 1.173 -16.076 1.00 83.12 87 TRP A C 1
ATOM 669 O O . TRP A 1 87 ? 10.440 1.168 -15.335 1.00 83.12 87 TRP A O 1
ATOM 679 N N . VAL A 1 88 ? 11.482 0.425 -17.183 1.00 85.56 88 VAL A N 1
ATOM 680 C CA . VAL A 1 88 ? 10.382 -0.439 -17.635 1.00 85.56 88 VAL A CA 1
ATOM 681 C C . VAL A 1 88 ? 10.206 -1.611 -16.674 1.00 85.56 88 VAL A C 1
ATOM 683 O O . VAL A 1 88 ? 9.083 -1.912 -16.274 1.00 85.56 88 VAL A O 1
ATOM 686 N N . ALA A 1 89 ? 11.310 -2.223 -16.240 1.00 84.56 89 ALA A N 1
ATOM 687 C CA . ALA A 1 89 ? 11.299 -3.283 -15.236 1.00 84.56 89 ALA A CA 1
ATOM 688 C C . ALA A 1 89 ? 10.665 -2.820 -13.913 1.00 84.56 89 ALA A C 1
ATOM 690 O O . ALA A 1 89 ? 9.810 -3.510 -13.357 1.00 84.56 89 ALA A O 1
ATOM 691 N N . LEU A 1 90 ? 11.031 -1.625 -13.440 1.00 85.69 90 LEU A N 1
ATOM 692 C CA . LEU A 1 90 ? 10.478 -1.033 -12.221 1.00 85.69 90 LEU A CA 1
ATOM 693 C C . LEU A 1 90 ? 8.995 -0.685 -12.374 1.00 85.69 90 LEU A C 1
ATOM 695 O O . LEU A 1 90 ? 8.217 -0.967 -11.467 1.00 85.69 90 LEU A O 1
ATOM 699 N N . SER A 1 91 ? 8.574 -0.123 -13.511 1.00 90.25 91 SER A N 1
ATOM 700 C CA . SER A 1 91 ? 7.157 0.157 -13.772 1.00 90.25 91 SER A CA 1
ATOM 701 C C . SER A 1 91 ? 6.320 -1.120 -13.804 1.00 90.25 91 SER A C 1
ATOM 703 O O . SER A 1 91 ? 5.258 -1.163 -13.188 1.00 90.25 91 SER A O 1
ATOM 705 N N . LEU A 1 92 ? 6.805 -2.176 -14.463 1.00 90.25 92 LEU A N 1
ATOM 706 C CA . LEU A 1 92 ? 6.136 -3.477 -14.484 1.00 90.25 92 LEU A CA 1
ATOM 707 C C . LEU A 1 92 ? 6.083 -4.103 -13.089 1.00 90.25 92 LEU A C 1
ATOM 709 O O . LEU A 1 92 ? 5.027 -4.580 -12.684 1.00 90.25 92 LEU A O 1
ATOM 713 N N . GLY A 1 93 ? 7.181 -4.050 -12.330 1.00 90.56 93 GLY A N 1
ATOM 714 C CA . GLY A 1 93 ? 7.230 -4.518 -10.944 1.00 90.56 93 GLY A CA 1
ATOM 715 C C . GLY A 1 93 ? 6.259 -3.760 -10.035 1.00 90.56 93 GLY A C 1
ATOM 716 O O . GLY A 1 93 ? 5.516 -4.375 -9.272 1.00 90.56 93 GLY A O 1
ATOM 717 N N . ALA A 1 94 ? 6.186 -2.435 -10.164 1.00 90.94 94 ALA A N 1
ATOM 718 C CA . ALA A 1 94 ? 5.228 -1.611 -9.434 1.00 90.94 94 ALA A CA 1
ATOM 719 C C . ALA A 1 94 ? 3.782 -1.965 -9.811 1.00 90.94 94 ALA A C 1
ATOM 721 O O . ALA A 1 94 ? 2.941 -2.139 -8.929 1.00 90.94 94 ALA A O 1
ATOM 722 N N . LEU A 1 95 ? 3.489 -2.157 -11.099 1.00 93.62 95 LEU A N 1
ATOM 723 C CA . LEU A 1 95 ? 2.153 -2.539 -11.554 1.00 93.62 95 LEU A CA 1
ATOM 724 C C . LEU A 1 95 ? 1.767 -3.946 -11.074 1.00 93.62 95 LEU A C 1
ATOM 726 O O . LEU A 1 95 ? 0.642 -4.157 -10.627 1.00 93.62 95 LEU A O 1
ATOM 730 N N . ALA A 1 96 ? 2.715 -4.886 -11.096 1.00 92.75 96 ALA A N 1
ATOM 731 C CA . ALA A 1 96 ? 2.550 -6.248 -10.595 1.00 92.75 96 ALA A CA 1
ATOM 732 C C . ALA A 1 96 ? 2.425 -6.309 -9.065 1.00 92.75 96 ALA A C 1
ATOM 734 O O . ALA A 1 96 ? 1.788 -7.218 -8.533 1.00 92.75 96 ALA A O 1
ATOM 735 N N . SER A 1 97 ? 2.969 -5.331 -8.337 1.00 92.50 97 SER A N 1
ATOM 736 C CA . SER A 1 97 ? 2.867 -5.292 -6.877 1.00 92.50 97 SER A CA 1
ATOM 737 C C . SER A 1 97 ? 1.426 -5.107 -6.390 1.00 92.50 97 SER A C 1
ATOM 739 O O . SER A 1 97 ? 1.078 -5.642 -5.342 1.00 92.50 97 SER A O 1
ATOM 741 N N . LEU A 1 98 ? 0.557 -4.445 -7.164 1.00 92.06 98 LEU A N 1
ATOM 742 C CA . LEU A 1 98 ? -0.857 -4.245 -6.822 1.00 92.06 98 LEU A CA 1
ATOM 743 C C . LEU A 1 98 ? -1.654 -5.559 -6.709 1.00 92.06 98 LEU A C 1
ATOM 745 O O . LEU A 1 98 ? -2.240 -5.795 -5.647 1.00 92.06 98 LEU A O 1
ATOM 749 N N . PRO A 1 99 ? -1.704 -6.436 -7.735 1.00 93.69 99 PRO A N 1
ATOM 750 C CA . PRO A 1 99 ? -2.405 -7.712 -7.614 1.00 93.69 99 PRO A CA 1
ATOM 751 C C . PRO A 1 99 ? -1.748 -8.639 -6.583 1.00 93.69 99 PRO A C 1
ATOM 753 O O . PRO A 1 99 ? -2.465 -9.314 -5.846 1.00 93.69 99 PRO A O 1
ATOM 756 N N . VAL A 1 100 ? -0.414 -8.632 -6.463 1.00 92.38 100 VAL A N 1
ATOM 757 C CA . VAL A 1 100 ? 0.298 -9.424 -5.442 1.00 92.38 100 VAL A CA 1
ATOM 758 C C . VAL A 1 100 ? -0.077 -8.963 -4.032 1.00 92.38 100 VAL A C 1
ATOM 760 O O . VAL A 1 100 ? -0.378 -9.789 -3.173 1.00 92.38 100 VAL A O 1
ATOM 763 N N . ALA A 1 101 ? -0.141 -7.652 -3.797 1.00 92.25 101 ALA A N 1
ATOM 764 C CA . ALA A 1 101 ? -0.571 -7.083 -2.526 1.00 92.25 101 ALA A CA 1
ATOM 765 C C . ALA A 1 101 ? -2.032 -7.408 -2.213 1.00 92.25 101 ALA A C 1
ATOM 767 O O . ALA A 1 101 ? -2.350 -7.762 -1.081 1.00 92.25 101 ALA A O 1
ATOM 768 N N . ALA A 1 102 ? -2.926 -7.330 -3.202 1.00 90.81 102 ALA A N 1
ATOM 769 C CA . ALA A 1 102 ? -4.328 -7.699 -3.019 1.00 90.81 102 ALA A CA 1
ATOM 770 C C . ALA A 1 102 ? -4.483 -9.182 -2.636 1.00 90.81 102 ALA A C 1
ATOM 772 O O . ALA A 1 102 ? -5.289 -9.516 -1.761 1.00 90.81 102 ALA A O 1
ATOM 773 N N . LEU A 1 103 ? -3.680 -10.059 -3.246 1.00 91.88 103 LEU A N 1
ATOM 774 C CA . LEU A 1 103 ? -3.643 -11.481 -2.920 1.00 91.88 103 LEU A CA 1
ATOM 775 C C . LEU A 1 103 ? -3.088 -11.720 -1.510 1.00 91.88 103 LEU A C 1
ATOM 777 O O . LEU A 1 103 ? -3.708 -12.435 -0.724 1.00 91.88 103 LEU A O 1
ATOM 781 N N . PHE A 1 104 ? -1.971 -11.080 -1.157 1.00 91.12 104 PHE A N 1
ATOM 782 C CA . PHE A 1 104 ? -1.373 -11.172 0.177 1.00 91.12 104 PHE A CA 1
ATOM 783 C C . PHE A 1 104 ? -2.326 -10.658 1.263 1.00 91.12 104 PHE A C 1
ATOM 785 O O . PHE A 1 104 ? -2.504 -11.307 2.296 1.00 91.12 104 PHE A O 1
ATOM 792 N N . HIS A 1 105 ? -3.034 -9.559 0.997 1.00 90.12 105 HIS A N 1
ATOM 793 C CA . HIS A 1 105 ? -4.053 -9.031 1.896 1.00 90.12 105 HIS A CA 1
ATOM 794 C C . HIS A 1 105 ? -5.154 -10.075 2.157 1.00 90.12 105 HIS A C 1
ATOM 796 O O . HIS A 1 105 ? -5.523 -10.342 3.302 1.00 90.12 105 HIS A O 1
ATOM 802 N N . ALA A 1 106 ? -5.678 -10.710 1.104 1.00 88.69 106 ALA A N 1
ATOM 803 C CA . ALA A 1 106 ? -6.744 -11.702 1.233 1.00 88.69 106 ALA A CA 1
ATOM 804 C C . ALA A 1 106 ? -6.282 -13.008 1.908 1.00 88.69 106 ALA A C 1
ATOM 806 O O . ALA A 1 106 ? -7.016 -13.562 2.731 1.00 88.69 106 ALA A O 1
ATOM 807 N N . LEU A 1 107 ? -5.083 -13.492 1.571 1.00 89.50 107 LEU A N 1
ATOM 808 C CA . LEU A 1 107 ? -4.574 -14.796 2.004 1.00 89.50 107 LEU A CA 1
ATOM 809 C C . LEU A 1 107 ? -3.825 -14.769 3.335 1.00 89.50 107 LEU A C 1
ATOM 811 O O . LEU A 1 107 ? -3.795 -15.789 4.017 1.00 89.50 107 LEU A O 1
ATOM 815 N N . VAL A 1 108 ? -3.222 -13.641 3.713 1.00 89.12 108 VAL A N 1
ATOM 816 C CA . VAL A 1 108 ? -2.341 -13.548 4.887 1.00 89.12 108 VAL A CA 1
ATOM 817 C C . VAL A 1 108 ? -2.858 -12.523 5.882 1.00 89.12 108 VAL A C 1
ATOM 819 O O . VAL A 1 108 ? -3.094 -12.863 7.043 1.00 89.12 108 VAL A O 1
ATOM 822 N N . GLU A 1 109 ? -3.099 -11.288 5.451 1.00 87.12 109 GLU A N 1
ATOM 823 C CA . GLU A 1 109 ? -3.465 -10.195 6.360 1.00 87.12 109 GLU A CA 1
ATOM 824 C C . GLU A 1 109 ? -4.828 -10.434 7.036 1.00 87.12 109 GLU A C 1
ATOM 826 O O . GLU A 1 109 ? -4.935 -10.441 8.267 1.00 87.12 109 GLU A O 1
ATOM 831 N N . VAL A 1 110 ? -5.871 -10.731 6.254 1.00 86.62 110 VAL A N 1
ATOM 832 C CA . VAL A 1 110 ? -7.224 -11.012 6.768 1.00 86.62 110 VAL A CA 1
ATOM 833 C C . VAL A 1 110 ? -7.265 -12.200 7.747 1.00 86.62 110 VAL A C 1
ATOM 835 O O . VAL A 1 110 ? -7.843 -12.051 8.837 1.00 86.62 110 VAL A O 1
ATOM 838 N N .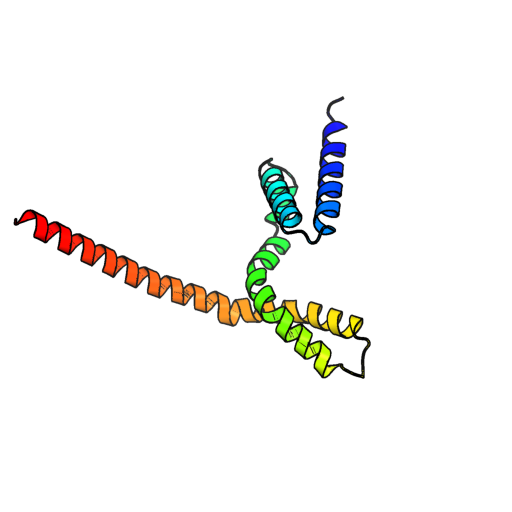 PRO A 1 111 ? -6.697 -13.386 7.438 1.00 83.56 111 PRO A N 1
ATOM 839 C CA . PRO A 1 111 ? -6.696 -14.489 8.394 1.00 83.56 111 PRO A CA 1
ATOM 840 C C . PRO A 1 111 ? -5.848 -14.195 9.634 1.00 83.56 111 PRO A C 1
ATOM 842 O O . PRO A 1 111 ? -6.278 -14.558 10.733 1.00 83.56 111 PRO A O 1
ATOM 845 N N . SER A 1 112 ? -4.721 -13.491 9.498 1.00 83.69 112 SER A N 1
ATOM 846 C CA . SER A 1 112 ? -3.850 -13.137 10.628 1.00 83.69 112 SER A CA 1
ATOM 847 C C . SER A 1 112 ? -4.541 -12.179 11.595 1.00 83.69 112 SER A C 1
ATOM 849 O O . SER A 1 112 ? -4.570 -12.430 12.802 1.00 83.69 112 SER A O 1
ATOM 851 N N . HIS A 1 113 ? -5.221 -11.148 11.087 1.00 83.81 113 HIS A N 1
ATOM 852 C CA . HIS A 1 113 ? -6.051 -10.275 11.920 1.00 83.81 113 HIS A CA 1
ATOM 853 C C . HIS A 1 113 ? -7.170 -11.044 12.620 1.00 83.81 113 HIS A C 1
ATOM 855 O O . HIS A 1 113 ? -7.443 -10.826 13.804 1.00 83.81 113 HIS A O 1
ATOM 861 N N . ARG A 1 114 ? -7.823 -11.979 11.922 1.00 85.81 114 ARG A N 1
ATOM 862 C CA . ARG A 1 114 ? -8.874 -12.810 12.521 1.00 85.81 114 ARG A CA 1
ATOM 863 C C . ARG A 1 114 ? -8.325 -13.702 13.635 1.00 85.81 114 ARG A C 1
ATOM 865 O O . ARG A 1 114 ? -9.000 -13.846 14.656 1.00 85.81 114 ARG A O 1
ATOM 872 N N . LEU A 1 115 ? -7.137 -14.277 13.456 1.00 84.19 115 LEU A N 1
ATOM 873 C CA . LEU A 1 115 ? -6.460 -15.084 14.469 1.00 84.19 115 LEU A CA 1
ATOM 874 C C . LEU A 1 115 ? -6.055 -14.230 15.678 1.00 84.19 115 LEU A C 1
ATOM 876 O O . LEU A 1 115 ? -6.409 -14.578 16.805 1.00 84.19 115 LEU A O 1
ATOM 880 N N . SER A 1 116 ? -5.440 -13.070 15.443 1.00 85.19 116 SER A N 1
ATOM 881 C CA . SER A 1 116 ? -5.056 -12.111 16.486 1.00 85.19 116 SER A CA 1
ATOM 882 C C . SER A 1 116 ? -6.250 -11.709 17.360 1.00 85.19 116 SER A C 1
ATOM 884 O O . SER A 1 116 ? -6.204 -11.844 18.582 1.00 85.19 116 SER A O 1
ATOM 886 N N . ARG A 1 117 ? -7.400 -11.366 16.759 1.00 85.81 117 ARG A N 1
ATOM 887 C CA . ARG A 1 117 ? -8.623 -11.060 17.529 1.00 85.81 117 ARG A CA 1
ATOM 888 C C . ARG A 1 117 ? -9.143 -12.243 18.348 1.00 85.81 117 ARG A C 1
ATOM 890 O O . ARG A 1 117 ? -9.744 -12.031 19.400 1.00 85.81 117 ARG A O 1
ATOM 897 N N . ARG A 1 118 ? -8.988 -13.483 17.870 1.00 83.75 118 ARG A N 1
ATOM 898 C CA . ARG A 1 118 ? -9.418 -14.683 18.614 1.00 83.75 118 ARG A CA 1
ATOM 899 C C . ARG A 1 118 ? -8.538 -14.915 19.838 1.00 83.75 118 ARG A C 1
ATOM 901 O O . ARG A 1 118 ? -9.072 -15.214 20.903 1.00 83.75 118 ARG A O 1
ATOM 908 N N . ILE A 1 119 ? -7.227 -14.745 19.693 1.00 85.75 119 ILE A N 1
ATOM 909 C CA . ILE A 1 119 ? -6.261 -14.892 20.787 1.00 85.75 119 ILE A CA 1
ATOM 910 C C . ILE A 1 119 ? -6.432 -13.752 21.799 1.00 85.75 119 ILE A C 1
ATOM 912 O O . ILE A 1 119 ? -6.587 -14.022 22.988 1.00 85.75 119 ILE A O 1
ATOM 916 N N . GLY A 1 120 ? -6.537 -12.503 21.334 1.00 81.69 120 GLY A N 1
ATOM 917 C CA . GLY A 1 120 ? -6.746 -11.334 22.194 1.00 81.69 120 GLY A CA 1
ATOM 918 C C . GLY A 1 120 ? -7.987 -11.460 23.079 1.00 81.69 120 GLY A C 1
ATOM 919 O O . GLY A 1 120 ? -7.909 -11.245 24.282 1.00 81.69 120 GLY A O 1
ATOM 920 N N . ARG A 1 121 ? -9.114 -11.941 22.533 1.00 79.19 121 ARG A N 1
ATOM 921 C CA . ARG A 1 121 ? -10.342 -12.188 23.318 1.00 79.19 121 ARG A CA 1
ATOM 922 C C . ARG A 1 121 ? -10.171 -13.242 24.415 1.00 79.19 121 ARG A C 1
ATOM 924 O O . ARG A 1 121 ? -10.838 -13.146 25.442 1.00 79.19 121 ARG A O 1
ATOM 931 N N . ARG A 1 122 ? -9.319 -14.252 24.207 1.00 74.19 122 ARG A N 1
ATOM 932 C CA . ARG A 1 122 ? -8.999 -15.250 25.241 1.00 74.19 122 ARG A CA 1
ATOM 933 C C . ARG A 1 122 ? -8.110 -14.637 26.322 1.00 74.19 122 ARG A C 1
ATOM 935 O O . ARG A 1 122 ? -8.409 -14.810 27.497 1.00 74.19 122 ARG A O 1
ATOM 942 N N . GLY A 1 123 ? -7.104 -13.854 25.930 1.00 75.56 123 GLY A N 1
ATOM 943 C CA . GLY A 1 123 ? -6.235 -13.123 26.857 1.00 75.56 123 GLY A CA 1
ATOM 944 C C . GLY A 1 123 ? -6.999 -12.137 27.744 1.00 75.56 123 GLY A C 1
ATOM 945 O O . GLY A 1 123 ? -6.831 -12.155 28.958 1.00 75.56 123 GLY A O 1
ATOM 946 N N . THR A 1 124 ? -7.918 -11.346 27.177 1.00 81.31 124 THR A N 1
ATOM 947 C CA . THR A 1 124 ? -8.746 -10.408 27.956 1.00 81.31 124 THR A CA 1
ATOM 948 C C . THR A 1 124 ? -9.650 -11.131 28.954 1.00 81.31 124 THR A C 1
ATOM 950 O O . THR A 1 124 ? -9.794 -10.671 30.079 1.00 81.31 124 THR A O 1
ATOM 953 N N . ARG A 1 125 ? -10.230 -12.286 28.590 1.00 72.56 125 ARG A N 1
ATOM 954 C CA . ARG A 1 125 ? -11.045 -13.084 29.525 1.00 72.56 125 ARG A CA 1
ATOM 955 C C . ARG A 1 125 ? -10.223 -13.626 30.693 1.00 72.56 125 ARG A C 1
ATOM 957 O O . ARG A 1 125 ? -10.700 -13.589 31.819 1.00 72.56 125 ARG A O 1
ATOM 964 N N . LEU A 1 126 ? -9.000 -14.086 30.430 1.00 75.81 126 LEU A N 1
ATOM 965 C CA . LEU A 1 126 ? -8.088 -14.565 31.473 1.00 75.81 126 LEU A CA 1
ATOM 966 C C . LEU A 1 126 ? -7.622 -13.425 32.390 1.00 75.81 126 LEU A C 1
ATOM 968 O O . LEU A 1 126 ? -7.583 -13.603 33.602 1.00 75.81 126 LEU A O 1
ATOM 972 N N . ALA A 1 127 ? -7.347 -12.244 31.832 1.00 78.31 127 ALA A N 1
ATOM 973 C CA . ALA A 1 127 ? -6.976 -11.061 32.607 1.00 78.31 127 ALA A CA 1
ATOM 974 C C . ALA A 1 127 ? -8.123 -10.566 33.507 1.00 78.31 127 ALA A C 1
ATOM 976 O O . ALA A 1 127 ? -7.899 -10.267 34.677 1.00 78.31 127 ALA A O 1
ATOM 977 N N . VAL A 1 128 ? -9.359 -10.530 32.993 1.00 79.56 128 VAL A N 1
ATOM 978 C CA . VAL A 1 128 ? -10.550 -10.153 33.777 1.00 79.56 128 VAL A CA 1
ATOM 979 C C . VAL A 1 128 ? -10.826 -11.172 34.885 1.00 79.56 128 VAL A C 1
ATOM 981 O O . VAL A 1 128 ? -11.062 -10.780 36.024 1.00 79.56 128 VAL A O 1
ATOM 984 N N . PHE A 1 129 ? -10.728 -12.470 34.584 1.00 77.25 129 PHE A N 1
ATOM 985 C CA . PHE A 1 129 ? -10.905 -13.527 35.582 1.00 77.25 129 PHE A CA 1
ATOM 986 C C . PHE A 1 129 ? -9.847 -13.452 36.696 1.00 77.25 129 PHE A C 1
ATOM 988 O O . PHE A 1 129 ? -10.182 -13.532 37.876 1.00 77.25 129 PHE A O 1
ATOM 995 N N . GLY A 1 130 ? -8.580 -13.215 36.339 1.00 76.00 130 GLY A N 1
ATOM 996 C CA . GLY A 1 130 ? -7.504 -12.998 37.310 1.00 76.00 130 GLY A CA 1
ATOM 997 C C . GLY A 1 130 ? -7.727 -11.764 38.194 1.00 76.00 130 GLY A C 1
ATOM 998 O O . GLY A 1 130 ? -7.502 -11.825 39.402 1.00 76.00 130 GLY A O 1
ATOM 999 N N . ALA A 1 131 ? -8.232 -10.665 37.625 1.00 77.06 131 ALA A N 1
ATOM 1000 C CA . ALA A 1 131 ? -8.556 -9.457 38.383 1.00 77.06 131 ALA A CA 1
ATOM 1001 C C . ALA A 1 131 ? -9.690 -9.687 39.402 1.00 77.06 131 ALA A C 1
ATOM 1003 O O . ALA A 1 131 ? -9.595 -9.208 40.531 1.00 77.06 131 ALA A O 1
ATOM 1004 N N . GLN A 1 132 ? -10.719 -10.466 39.044 1.00 77.56 132 GLN A N 1
ATOM 1005 C CA . GLN A 1 132 ? -11.835 -10.795 39.944 1.00 77.56 132 GLN A CA 1
ATOM 1006 C C . GLN A 1 132 ? -11.425 -11.708 41.112 1.00 77.56 132 GLN A C 1
ATOM 1008 O O . GLN A 1 132 ? -11.918 -11.544 42.230 1.00 77.56 132 GLN A O 1
ATOM 1013 N N . LEU A 1 133 ? -10.504 -12.648 40.883 1.00 75.19 133 LEU A N 1
ATOM 1014 C CA . LEU A 1 133 ? -9.962 -13.498 41.951 1.00 75.19 133 LEU A CA 1
ATOM 1015 C C . LEU A 1 133 ? -9.139 -12.683 42.957 1.00 75.19 133 LEU A C 1
ATOM 1017 O O . LEU A 1 133 ? -9.298 -12.855 44.164 1.00 75.19 133 LEU A O 1
ATOM 1021 N N . SER A 1 134 ? -8.324 -11.744 42.468 1.00 70.06 134 SER A N 1
ATOM 1022 C CA . SER A 1 134 ? -7.533 -10.844 43.316 1.00 70.06 134 SER A CA 1
ATOM 1023 C C . SER A 1 134 ? -8.417 -9.960 44.211 1.00 70.06 134 SER A C 1
ATOM 1025 O O . SER A 1 134 ? -8.171 -9.844 45.413 1.00 70.06 134 SER A O 1
ATOM 1027 N N . SER A 1 135 ? -9.511 -9.406 43.670 1.00 70.12 135 SER A N 1
ATOM 1028 C CA . SER A 1 135 ? -10.447 -8.584 44.451 1.00 70.12 135 SER A CA 1
ATOM 1029 C C . SER A 1 135 ? -11.198 -9.374 45.526 1.00 70.12 135 SER A C 1
ATOM 1031 O O . SER A 1 135 ? -11.435 -8.849 46.610 1.00 70.12 135 SER A O 1
ATOM 1033 N N . SER A 1 136 ? -11.529 -10.644 45.268 1.00 69.81 136 SER A N 1
ATOM 1034 C CA . SER A 1 136 ? -12.253 -11.482 46.234 1.00 69.81 136 SER A CA 1
ATOM 1035 C C . SER A 1 136 ? -11.377 -11.929 47.413 1.00 69.81 136 SER A C 1
ATOM 1037 O O . SER A 1 136 ? -11.891 -12.148 48.505 1.00 69.81 136 SER A O 1
ATOM 1039 N N . MET A 1 137 ? -10.058 -12.039 47.218 1.00 68.56 137 MET A N 1
ATOM 1040 C CA . MET A 1 137 ? -9.109 -12.389 48.284 1.00 68.56 137 MET A CA 1
ATOM 1041 C C . MET A 1 137 ? -8.760 -11.195 49.181 1.00 68.56 137 MET A C 1
ATOM 1043 O O . MET A 1 137 ? -8.512 -11.378 50.370 1.00 68.56 137 MET A O 1
ATOM 1047 N N . SER A 1 138 ? -8.784 -9.971 48.643 1.00 68.94 138 SER A N 1
ATOM 1048 C CA . SER A 1 138 ? -8.581 -8.746 49.431 1.00 68.94 138 SER A CA 1
ATOM 1049 C C . SER A 1 138 ? -9.730 -8.449 50.397 1.00 68.94 138 SER A C 1
ATOM 1051 O O . SER A 1 138 ? -9.521 -7.714 51.351 1.00 68.94 138 SER A O 1
ATOM 1053 N N . GLN A 1 139 ? -10.929 -8.980 50.151 1.00 65.88 139 GLN A N 1
ATOM 1054 C CA . GLN A 1 139 ? -12.114 -8.724 50.976 1.00 65.88 139 GLN A CA 1
ATOM 1055 C C . GLN A 1 139 ? -12.182 -9.618 52.234 1.00 65.88 139 GLN A C 1
ATOM 1057 O O . GLN A 1 139 ? -13.036 -9.409 53.088 1.00 65.88 139 GLN A O 1
ATOM 1062 N N . TYR A 1 140 ? -11.285 -10.608 52.344 1.00 58.50 140 TYR A N 1
ATOM 1063 C CA . TYR A 1 140 ? -11.171 -11.547 53.471 1.00 58.50 140 TYR A CA 1
ATOM 1064 C C . TYR A 1 140 ? -9.948 -11.290 54.374 1.00 58.50 140 TYR A C 1
ATOM 1066 O O . TYR A 1 140 ? -9.692 -12.072 55.292 1.00 58.50 140 TYR A O 1
ATOM 1074 N N . ARG A 1 141 ? -9.187 -10.224 54.107 1.00 52.00 141 ARG A N 1
ATOM 1075 C CA . ARG A 1 141 ? -8.123 -9.703 54.976 1.00 52.00 141 ARG A CA 1
ATOM 1076 C C . ARG A 1 141 ? -8.613 -8.462 55.700 1.00 52.00 141 ARG A C 1
ATOM 1078 O O . ARG A 1 141 ? -8.197 -8.303 56.864 1.00 52.00 141 ARG A O 1
#